Protein AF-J7TJF3-F1 (afdb_monomer)

Foldseek 3Di:
DPPPPPAAEWEWEAELVLFIATNNRTDHLVCLLVVLLVCCVVHVSYAYEYEYEPNRDVVSVVSNVVSCVSSPRPHYHYDYPPDDD

pLDDT: mean 73.81, std 11.54, range [31.97, 84.75]

Solvent-accessible surface area (backbone atoms only — not comparable to full-atom values): 4892 Å² total; per-residue (Å²): 131,87,78,76,85,62,70,52,70,42,46,34,38,33,36,60,88,63,48,29,24,50,74,82,43,81,43,59,64,82,54,44,29,58,52,51,29,55,48,38,72,76,39,76,68,45,34,38,35,39,31,40,41,87,65,29,48,65,68,49,56,51,53,50,51,50,30,41,52,75,40,62,62,86,44,77,45,79,52,52,85,81,70,84,128

Radius of gyration: 13.05 Å; Cα contacts (8 Å, |Δi|>4): 135; chains: 1; bounding box: 40×28×27 Å

Secondary structure (DSSP, 8-state):
--------EEEEEE-TTS-EEETTEEE-HHHHHHHHHHHHHH-TTPEEEEEE-TT--HHHHHHHHHHHHHTT-S-EEEEETT---

Structure (mmCIF, N/CA/C/O backbone):
data_AF-J7TJF3-F1
#
_entry.id   AF-J7TJF3-F1
#
loop_
_atom_site.group_PDB
_atom_site.id
_atom_site.type_symbol
_atom_site.label_atom_id
_atom_site.label_alt_id
_atom_site.label_comp_id
_atom_site.label_asym_id
_atom_site.label_entity_id
_atom_site.label_seq_id
_atom_site.pdbx_PDB_ins_code
_atom_site.Cartn_x
_atom_site.Cartn_y
_atom_site.Cartn_z
_atom_site.occupancy
_atom_site.B_iso_or_equiv
_atom_site.auth_seq_id
_atom_site.auth_comp_id
_atom_site.auth_asym_id
_atom_site.auth_atom_id
_atom_site.pdbx_PDB_model_num
ATOM 1 N N . ALA A 1 1 ? 31.861 -18.164 -8.986 1.00 46.16 1 ALA A N 1
ATOM 2 C CA . ALA A 1 1 ? 31.057 -17.606 -7.886 1.00 46.16 1 ALA A CA 1
ATOM 3 C C . ALA A 1 1 ? 29.643 -18.133 -8.064 1.00 46.16 1 ALA A C 1
ATOM 5 O O . ALA A 1 1 ? 29.075 -17.923 -9.125 1.00 46.16 1 ALA A O 1
ATOM 6 N N . GLN A 1 2 ? 29.149 -18.931 -7.119 1.00 43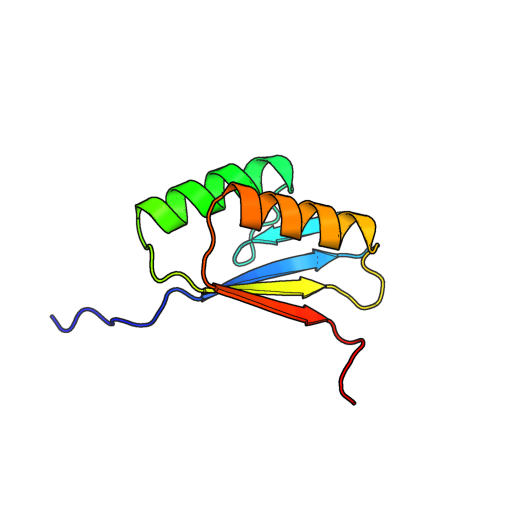.31 2 GLN A N 1
ATOM 7 C CA . GLN A 1 2 ? 27.770 -19.420 -7.134 1.00 43.31 2 GLN A CA 1
ATOM 8 C C . GLN A 1 2 ? 26.917 -18.211 -6.759 1.00 43.31 2 GLN A C 1
ATOM 10 O O . GLN A 1 2 ? 26.950 -17.797 -5.608 1.00 43.31 2 GLN A O 1
ATOM 15 N N . GLN A 1 3 ? 26.303 -17.549 -7.739 1.00 45.12 3 GLN A N 1
ATOM 16 C CA . GLN A 1 3 ? 25.348 -16.491 -7.437 1.00 45.12 3 GLN A CA 1
ATOM 17 C C . GLN A 1 3 ? 24.153 -17.192 -6.804 1.00 45.12 3 GLN A C 1
ATOM 19 O O . GLN A 1 3 ? 23.457 -17.949 -7.476 1.00 45.12 3 GLN A O 1
ATOM 24 N N . ASP A 1 4 ? 24.020 -17.036 -5.488 1.00 48.25 4 ASP A N 1
ATOM 25 C CA . ASP A 1 4 ? 22.872 -17.446 -4.696 1.00 48.25 4 ASP A CA 1
ATOM 26 C C . ASP A 1 4 ? 21.590 -16.968 -5.394 1.00 48.25 4 ASP A C 1
ATOM 28 O O . ASP A 1 4 ? 21.147 -15.842 -5.198 1.00 48.25 4 ASP A O 1
ATOM 32 N N . THR A 1 5 ? 20.969 -17.825 -6.208 1.00 53.94 5 THR A N 1
ATOM 33 C CA . THR A 1 5 ? 19.597 -17.645 -6.700 1.00 53.94 5 THR A CA 1
ATOM 34 C C . THR A 1 5 ? 18.638 -17.921 -5.544 1.00 53.94 5 THR A C 1
ATOM 36 O O . THR A 1 5 ? 17.840 -18.858 -5.567 1.00 53.94 5 THR A O 1
ATOM 39 N N . ARG A 1 6 ? 18.779 -17.166 -4.453 1.00 58.75 6 ARG A N 1
ATOM 40 C CA . ARG A 1 6 ? 17.746 -17.112 -3.428 1.00 58.75 6 ARG A CA 1
ATOM 41 C C . ARG A 1 6 ? 16.717 -16.125 -3.959 1.00 58.75 6 ARG A C 1
ATOM 43 O O . ARG A 1 6 ? 17.109 -14.997 -4.240 1.00 58.75 6 ARG A O 1
ATOM 50 N N . PRO A 1 7 ? 15.449 -16.524 -4.135 1.00 60.56 7 PRO A N 1
ATOM 51 C CA . PRO A 1 7 ? 14.420 -15.572 -4.522 1.00 60.56 7 PRO A CA 1
ATOM 52 C C . PRO A 1 7 ? 14.468 -14.394 -3.547 1.00 60.56 7 PRO A C 1
ATOM 54 O O . PRO A 1 7 ? 14.511 -14.610 -2.331 1.00 60.56 7 PRO A O 1
ATOM 57 N N . HIS A 1 8 ? 14.517 -13.166 -4.066 1.00 72.38 8 HIS A N 1
ATOM 58 C CA . HIS A 1 8 ? 14.409 -11.986 -3.222 1.00 72.38 8 HIS A CA 1
ATOM 59 C C . HIS A 1 8 ? 13.003 -11.976 -2.625 1.00 72.38 8 HIS A C 1
ATOM 61 O O . HIS A 1 8 ? 12.001 -11.860 -3.328 1.00 72.38 8 HIS A O 1
ATOM 67 N N . ILE A 1 9 ? 12.923 -12.201 -1.315 1.00 77.25 9 ILE A N 1
ATOM 68 C CA . ILE A 1 9 ? 11.662 -12.172 -0.581 1.00 77.25 9 ILE A CA 1
ATOM 69 C C . ILE A 1 9 ? 11.579 -10.810 0.081 1.00 77.25 9 ILE A C 1
ATOM 71 O O . ILE A 1 9 ? 12.315 -10.536 1.026 1.00 77.25 9 ILE A O 1
ATOM 75 N N . VAL A 1 10 ? 1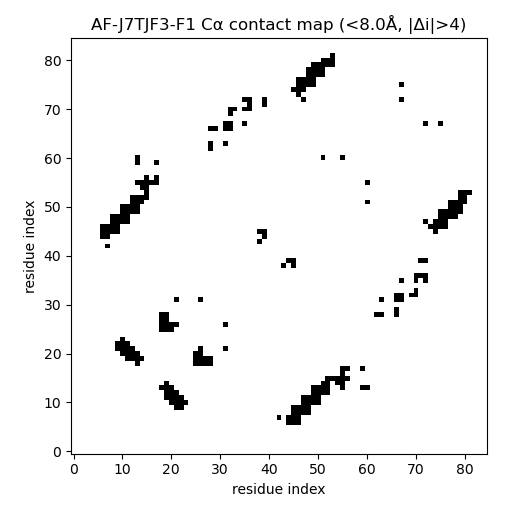0.656 -9.985 -0.393 1.00 81.44 10 VAL A N 1
ATOM 76 C CA . VAL A 1 10 ? 10.397 -8.670 0.183 1.00 81.44 10 VAL A CA 1
ATOM 77 C C . VAL A 1 10 ? 9.200 -8.779 1.110 1.00 81.44 10 VAL A C 1
ATOM 79 O O . VAL A 1 10 ? 8.084 -9.077 0.679 1.00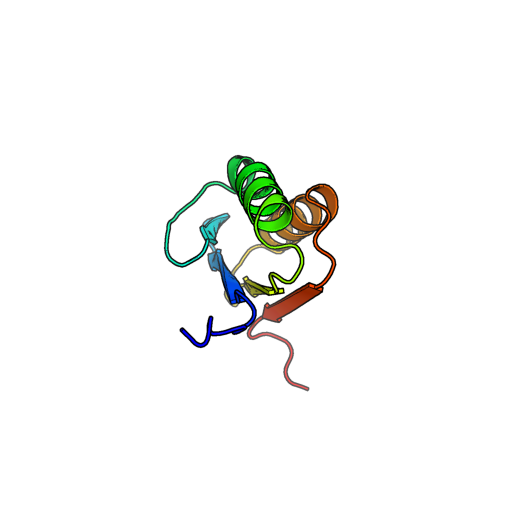 81.44 10 VAL A O 1
ATOM 82 N N . SER A 1 11 ? 9.413 -8.529 2.400 1.00 81.50 11 SER A N 1
ATOM 83 C CA . SER A 1 11 ? 8.313 -8.426 3.357 1.00 81.50 11 SER A CA 1
ATOM 84 C C . SER A 1 11 ? 7.789 -6.996 3.419 1.00 81.50 11 SER A C 1
ATOM 86 O O . SER A 1 11 ? 8.555 -6.072 3.694 1.00 81.50 11 SER A O 1
ATOM 88 N N . ILE A 1 12 ? 6.485 -6.836 3.220 1.00 83.38 12 ILE A N 1
ATOM 89 C CA . ILE A 1 12 ? 5.765 -5.571 3.323 1.00 83.38 12 ILE A CA 1
ATOM 90 C C . ILE A 1 12 ? 4.884 -5.640 4.562 1.00 83.38 12 ILE A C 1
ATOM 92 O O . ILE A 1 12 ? 3.931 -6.407 4.578 1.00 83.38 12 ILE A O 1
ATOM 96 N N . THR A 1 13 ? 5.182 -4.876 5.606 1.00 84.75 13 THR A N 1
ATOM 97 C CA . THR A 1 13 ? 4.362 -4.860 6.827 1.00 84.75 13 THR A CA 1
ATOM 98 C C . THR A 1 13 ? 3.454 -3.642 6.833 1.00 84.75 13 THR A C 1
ATOM 100 O O . THR A 1 13 ? 3.920 -2.540 6.589 1.00 84.75 13 THR A O 1
ATOM 103 N N . VAL A 1 14 ? 2.172 -3.821 7.121 1.00 83.94 14 VAL A N 1
ATOM 104 C CA . VAL A 1 14 ? 1.185 -2.745 7.234 1.00 83.94 14 VAL A CA 1
ATOM 105 C C . VAL A 1 14 ? 0.790 -2.617 8.698 1.00 83.94 14 VAL A C 1
ATOM 107 O O . VAL A 1 14 ? 0.306 -3.584 9.293 1.00 83.94 14 VAL A O 1
ATOM 110 N N . THR A 1 15 ? 1.018 -1.443 9.280 1.00 81.38 15 THR A N 1
ATOM 111 C CA . THR A 1 15 ? 0.682 -1.156 10.681 1.00 81.38 15 THR A CA 1
ATOM 112 C C . THR 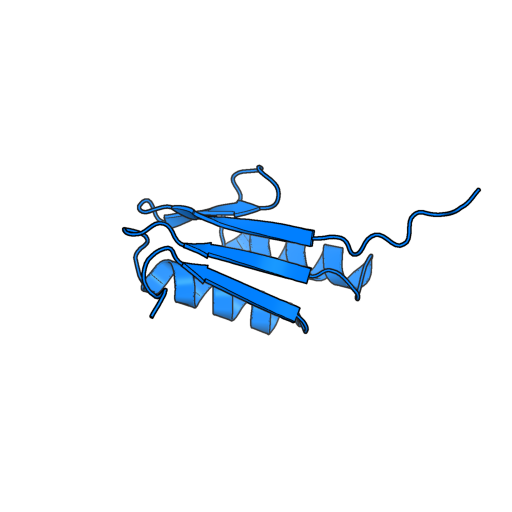A 1 15 ? -0.741 -0.611 10.823 1.00 81.38 15 THR A C 1
ATOM 114 O O . THR A 1 15 ? -1.357 -0.174 9.851 1.00 81.38 15 THR A O 1
ATOM 117 N N . GLU A 1 16 ? -1.258 -0.596 12.057 1.00 78.44 16 GLU A N 1
ATOM 118 C CA . GLU A 1 16 ? -2.552 0.025 12.399 1.00 78.44 1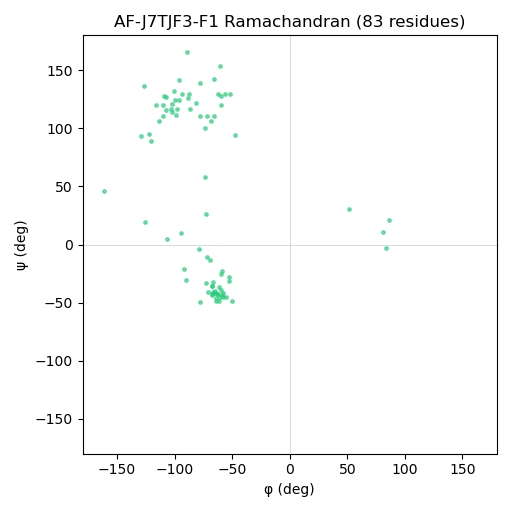6 GLU A CA 1
ATOM 119 C C . GLU A 1 16 ? -2.611 1.530 12.096 1.00 78.44 16 GLU A C 1
ATOM 121 O O . GLU A 1 16 ? -3.671 2.061 11.791 1.00 78.44 16 GLU A O 1
ATOM 126 N N . ASP A 1 17 ? -1.458 2.199 12.084 1.00 75.31 17 ASP A N 1
ATOM 127 C CA . ASP A 1 17 ? -1.322 3.627 11.768 1.00 75.31 17 ASP A CA 1
ATOM 128 C C . ASP A 1 17 ? -1.375 3.905 10.250 1.00 75.31 17 ASP A C 1
ATOM 130 O O . ASP A 1 17 ? -1.320 5.051 9.809 1.00 75.31 17 ASP A O 1
ATOM 134 N N . GLY A 1 18 ? -1.446 2.849 9.430 1.00 73.31 18 GLY A N 1
ATOM 135 C CA . GLY A 1 18 ? -1.401 2.949 7.974 1.00 73.31 18 GLY A CA 1
ATOM 136 C C . GLY A 1 18 ? -0.005 3.088 7.389 1.00 73.31 18 GLY A C 1
ATOM 137 O O . GLY A 1 18 ? 0.148 3.372 6.199 1.00 73.31 18 GLY A O 1
ATOM 138 N N . LYS A 1 19 ? 1.022 2.884 8.215 1.00 80.44 19 LYS A N 1
ATOM 139 C CA . LYS A 1 19 ? 2.411 2.891 7.769 1.00 80.44 19 LYS A CA 1
ATOM 140 C C . LYS A 1 19 ? 2.726 1.572 7.092 1.00 80.44 19 LYS A C 1
ATOM 142 O O . LYS A 1 19 ? 2.335 0.504 7.570 1.00 80.44 19 LYS A O 1
ATOM 147 N N . VAL A 1 20 ? 3.459 1.661 5.993 1.00 81.81 20 VAL A N 1
ATOM 148 C CA . VAL A 1 20 ? 3.927 0.500 5.252 1.00 81.81 20 VAL A CA 1
ATOM 149 C C . VAL A 1 20 ? 5.432 0.393 5.449 1.00 81.81 20 VAL A C 1
ATOM 151 O O . VAL A 1 20 ? 6.163 1.360 5.285 1.00 81.81 20 VAL A O 1
ATOM 154 N N . LEU A 1 21 ? 5.899 -0.777 5.862 1.00 82.38 21 LEU A N 1
ATOM 155 C CA . LEU A 1 21 ? 7.315 -1.074 6.004 1.00 82.38 21 LEU A CA 1
ATOM 156 C C . LEU A 1 21 ? 7.723 -2.010 4.880 1.00 82.38 21 LEU A C 1
ATOM 158 O O . LEU A 1 21 ? 7.251 -3.145 4.837 1.00 82.38 21 LEU A O 1
ATOM 162 N N . PHE A 1 22 ? 8.598 -1.553 4.000 1.00 82.94 22 PHE A N 1
ATOM 163 C CA . PHE A 1 22 ? 9.153 -2.312 2.891 1.00 82.94 22 PHE A CA 1
ATOM 164 C C . PHE A 1 22 ? 10.573 -2.749 3.251 1.00 82.94 22 PHE A C 1
ATOM 166 O O . PHE A 1 22 ? 11.426 -1.906 3.481 1.00 82.94 22 PHE A O 1
ATOM 173 N N . ASP A 1 23 ? 10.829 -4.055 3.356 1.00 77.25 23 ASP A N 1
ATOM 174 C CA . ASP A 1 23 ? 12.163 -4.593 3.699 1.00 77.25 23 ASP A CA 1
ATOM 175 C C . ASP A 1 23 ? 12.801 -3.979 4.969 1.00 77.25 23 ASP A C 1
ATOM 177 O O . ASP A 1 23 ? 14.015 -3.941 5.118 1.00 77.25 23 ASP A O 1
ATOM 181 N N . ARG A 1 24 ? 11.962 -3.567 5.936 1.00 69.06 24 ARG A N 1
ATOM 182 C CA . ARG A 1 24 ? 12.311 -2.866 7.198 1.00 69.06 24 ARG A CA 1
ATOM 183 C C . ARG A 1 24 ? 12.490 -1.349 7.102 1.00 69.06 24 ARG A C 1
ATOM 185 O O . ARG A 1 24 ? 12.632 -0.730 8.156 1.00 69.06 24 ARG A O 1
ATOM 192 N N . ASP A 1 25 ? 12.397 -0.757 5.922 1.00 77.00 25 ASP A N 1
ATOM 193 C CA . ASP A 1 25 ? 12.304 0.692 5.756 1.00 77.00 25 ASP A CA 1
ATOM 194 C C . ASP A 1 25 ? 10.837 1.139 5.819 1.00 77.00 25 ASP A C 1
ATOM 196 O O . ASP A 1 25 ? 9.968 0.565 5.163 1.00 77.00 25 ASP A O 1
ATOM 200 N N . GLU A 1 26 ? 10.536 2.143 6.647 1.00 74.38 26 GLU A N 1
ATOM 201 C CA . GLU A 1 26 ? 9.219 2.794 6.645 1.00 74.38 26 GLU A CA 1
ATOM 202 C C . GLU A 1 26 ? 9.090 3.639 5.376 1.00 74.38 26 GLU A C 1
ATOM 204 O O . GLU A 1 26 ? 9.738 4.675 5.254 1.00 74.38 26 GLU A O 1
ATOM 209 N N . GLU A 1 27 ? 8.228 3.210 4.457 1.00 71.50 27 GLU A N 1
ATOM 210 C CA . GLU A 1 27 ? 7.991 3.875 3.178 1.00 71.50 27 GLU A CA 1
ATOM 211 C C . GLU A 1 27 ? 6.487 4.146 3.013 1.00 71.50 27 GLU A C 1
ATOM 213 O O . GLU A 1 27 ? 5.645 3.282 3.280 1.00 71.50 27 GLU A O 1
ATOM 218 N N . PRO A 1 28 ? 6.087 5.334 2.541 1.00 72.69 28 PRO A N 1
ATOM 219 C CA . PRO A 1 28 ? 4.688 5.596 2.252 1.00 72.69 28 PRO A CA 1
ATOM 220 C C . PRO A 1 28 ? 4.197 4.715 1.095 1.00 72.69 28 PRO A C 1
ATOM 222 O O . PRO A 1 28 ? 4.877 4.537 0.082 1.00 72.69 28 PRO A O 1
ATOM 225 N N . THR A 1 29 ? 2.949 4.245 1.178 1.00 69.88 29 THR A N 1
ATOM 226 C CA . THR A 1 29 ? 2.315 3.387 0.156 1.00 69.88 29 THR A CA 1
ATOM 227 C C . THR A 1 29 ? 2.386 3.966 -1.261 1.00 69.88 29 THR A C 1
ATOM 229 O O . THR A 1 29 ? 2.414 3.228 -2.239 1.00 69.88 29 THR A O 1
ATOM 232 N N . ARG A 1 30 ? 2.446 5.296 -1.384 1.00 71.94 30 ARG A N 1
ATOM 233 C CA . ARG A 1 30 ? 2.559 6.000 -2.667 1.00 71.94 30 ARG A CA 1
ATOM 234 C C . ARG A 1 30 ? 3.895 5.755 -3.378 1.00 71.94 30 ARG A C 1
ATOM 236 O O . ARG A 1 30 ? 3.929 5.755 -4.604 1.00 71.94 30 ARG A O 1
ATOM 243 N N . GLU A 1 31 ? 4.978 5.570 -2.627 1.00 78.62 31 GLU A N 1
ATOM 244 C CA . GLU A 1 31 ? 6.313 5.282 -3.172 1.00 78.62 31 GLU A CA 1
ATOM 245 C C . GLU A 1 31 ? 6.571 3.777 -3.288 1.00 78.62 31 GLU A C 1
ATOM 247 O O . GLU A 1 31 ? 7.354 3.349 -4.138 1.00 78.62 31 GLU A O 1
ATOM 252 N N . LEU A 1 32 ? 5.820 2.970 -2.529 1.00 78.81 32 LEU A N 1
ATOM 253 C CA . LEU A 1 32 ? 5.832 1.511 -2.599 1.00 78.81 32 LEU A CA 1
ATOM 254 C C . LEU A 1 32 ? 5.672 0.999 -4.037 1.00 78.81 32 LEU A C 1
ATOM 256 O O . LEU A 1 32 ? 6.470 0.178 -4.474 1.00 78.81 32 LEU A O 1
ATOM 260 N N . THR A 1 33 ? 4.696 1.502 -4.803 1.00 79.62 33 THR A N 1
ATOM 261 C CA . THR A 1 33 ? 4.460 1.072 -6.196 1.00 79.62 33 THR A CA 1
ATOM 262 C C . THR A 1 33 ? 5.690 1.285 -7.075 1.00 79.62 33 THR A C 1
ATOM 264 O O . THR A 1 33 ? 6.071 0.400 -7.838 1.00 79.62 33 THR A O 1
ATOM 267 N N . ALA A 1 34 ? 6.335 2.451 -6.959 1.00 83.50 34 ALA A N 1
ATOM 268 C CA . ALA A 1 34 ? 7.527 2.774 -7.735 1.00 83.50 34 ALA A CA 1
ATOM 269 C C . ALA A 1 34 ? 8.708 1.885 -7.326 1.00 83.50 34 ALA A C 1
ATOM 271 O O . ALA A 1 34 ? 9.401 1.353 -8.190 1.00 83.50 34 ALA A O 1
ATOM 272 N N . ARG A 1 35 ? 8.894 1.663 -6.019 1.00 81.75 35 ARG A N 1
ATOM 273 C CA . ARG A 1 35 ? 9.926 0.767 -5.477 1.00 81.75 35 ARG A CA 1
ATOM 274 C C . ARG A 1 35 ? 9.744 -0.675 -5.922 1.00 81.75 35 ARG A C 1
ATOM 276 O O . ARG A 1 35 ? 10.693 -1.275 -6.415 1.00 81.75 35 ARG A O 1
ATOM 283 N N . VAL A 1 36 ? 8.532 -1.206 -5.791 1.00 81.00 36 VAL A N 1
ATOM 284 C CA . VAL A 1 36 ? 8.169 -2.562 -6.222 1.00 81.00 36 VAL A CA 1
ATOM 285 C C . VAL A 1 36 ? 8.422 -2.722 -7.715 1.00 81.00 36 VAL A C 1
ATOM 287 O O . VAL A 1 36 ? 8.988 -3.729 -8.123 1.00 81.00 36 VAL A O 1
ATOM 290 N N . LYS A 1 37 ? 8.042 -1.732 -8.528 1.00 82.81 37 LYS A N 1
ATOM 291 C CA . LYS A 1 37 ? 8.255 -1.773 -9.974 1.00 82.81 37 LYS A CA 1
ATOM 292 C C . LYS A 1 37 ? 9.742 -1.790 -10.325 1.00 82.81 37 LYS A C 1
ATOM 294 O O . LYS A 1 37 ? 10.161 -2.688 -11.041 1.00 82.81 37 LYS A O 1
ATOM 299 N N . THR A 1 38 ? 10.542 -0.895 -9.744 1.00 83.94 38 THR A N 1
ATOM 300 C CA . THR A 1 38 ? 12.004 -0.900 -9.919 1.00 83.94 38 THR A CA 1
ATOM 301 C C . THR A 1 38 ? 12.618 -2.231 -9.479 1.00 83.94 38 THR A C 1
ATOM 303 O O . THR A 1 38 ? 13.469 -2.771 -10.177 1.00 83.94 38 THR A O 1
ATOM 306 N N . GLN A 1 39 ? 12.160 -2.794 -8.355 1.00 80.06 39 GLN A N 1
ATOM 307 C CA . GLN A 1 39 ? 12.635 -4.087 -7.858 1.00 80.06 39 GLN A CA 1
ATOM 308 C C . GLN A 1 39 ? 12.228 -5.247 -8.771 1.00 80.06 39 GLN A C 1
ATOM 310 O O . GLN A 1 39 ? 12.997 -6.182 -8.919 1.00 80.06 39 GLN A O 1
ATOM 315 N N . LEU A 1 40 ? 11.043 -5.203 -9.382 1.00 80.00 40 LEU A N 1
ATOM 316 C CA . LEU A 1 40 ? 10.593 -6.195 -10.363 1.00 80.00 40 LEU A CA 1
ATOM 317 C C . LEU A 1 40 ? 11.315 -6.070 -11.708 1.00 80.00 40 LEU A C 1
ATOM 319 O O . LEU A 1 40 ? 11.483 -7.072 -12.398 1.00 80.00 40 LEU A O 1
ATOM 323 N N . GLU A 1 41 ? 11.685 -4.850 -12.102 1.00 82.69 41 GLU A N 1
ATOM 324 C CA . GLU A 1 41 ? 12.490 -4.592 -13.299 1.00 82.69 41 GLU A CA 1
ATOM 325 C C . GLU A 1 41 ? 13.920 -5.125 -13.132 1.00 82.69 41 GLU A C 1
ATOM 327 O O . GLU A 1 41 ? 14.485 -5.634 -14.099 1.00 82.69 41 GLU A O 1
ATOM 332 N N . ASP A 1 42 ? 14.471 -5.048 -11.918 1.00 82.94 42 ASP A N 1
ATOM 333 C CA . ASP A 1 42 ? 15.774 -5.624 -11.560 1.00 82.94 42 ASP A CA 1
ATOM 334 C C . ASP A 1 42 ? 15.689 -7.150 -11.333 1.00 82.94 42 ASP A C 1
ATOM 336 O O . ASP A 1 42 ? 16.427 -7.921 -11.946 1.00 82.94 42 ASP A O 1
ATOM 340 N N . ASP A 1 43 ? 14.719 -7.595 -10.528 1.00 79.00 43 ASP A N 1
ATOM 341 C CA . ASP A 1 43 ? 14.465 -8.985 -10.135 1.00 79.00 43 ASP A CA 1
ATOM 342 C C . ASP A 1 43 ? 12.984 -9.379 -10.353 1.00 79.00 43 ASP A C 1
ATOM 344 O O . ASP A 1 43 ? 12.137 -9.245 -9.454 1.00 79.00 43 ASP A O 1
ATOM 348 N N . PRO A 1 44 ? 12.636 -9.962 -11.515 1.00 75.81 44 PRO A N 1
ATOM 349 C CA . PRO A 1 44 ? 11.260 -10.363 -11.826 1.00 75.81 44 PRO A CA 1
ATOM 350 C C . PRO A 1 44 ? 10.771 -11.593 -11.037 1.00 75.81 44 PRO A C 1
ATOM 352 O O . PRO A 1 44 ? 9.575 -11.914 -11.077 1.00 75.81 44 PRO A O 1
ATOM 355 N N . ASP A 1 45 ? 11.672 -12.292 -10.343 1.00 77.31 45 ASP A N 1
ATOM 356 C CA . ASP A 1 45 ? 11.396 -13.442 -9.467 1.00 77.31 45 ASP A CA 1
ATOM 357 C C . ASP A 1 45 ? 11.216 -13.041 -7.989 1.00 77.31 45 ASP A C 1
ATOM 359 O O . ASP A 1 45 ? 11.122 -13.901 -7.108 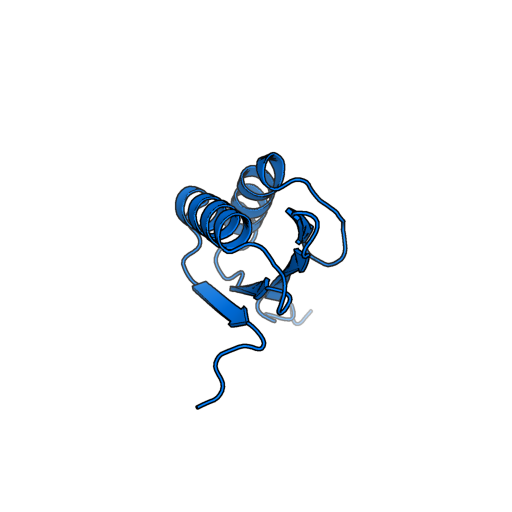1.00 77.31 45 ASP A O 1
ATOM 363 N N . THR A 1 46 ? 11.132 -11.736 -7.705 1.00 80.31 46 THR A N 1
ATOM 364 C CA . THR A 1 46 ? 10.869 -11.223 -6.357 1.00 80.31 46 THR A CA 1
ATOM 365 C C . THR A 1 46 ? 9.498 -11.681 -5.853 1.00 80.31 46 THR A C 1
ATOM 367 O O . THR A 1 46 ? 8.470 -11.510 -6.517 1.00 80.31 46 THR A O 1
ATOM 370 N N . VAL A 1 47 ? 9.473 -12.238 -4.643 1.00 81.56 47 VAL A N 1
ATOM 371 C CA . VAL A 1 47 ? 8.248 -12.656 -3.955 1.00 81.56 47 VAL A CA 1
ATOM 372 C C . VAL A 1 47 ? 7.896 -11.615 -2.905 1.00 81.56 47 VAL A C 1
ATOM 374 O O . VAL A 1 47 ? 8.663 -11.382 -1.971 1.00 81.56 47 VAL A O 1
ATOM 377 N N . PHE A 1 48 ? 6.709 -11.025 -3.021 1.00 83.38 48 PHE A N 1
ATOM 378 C CA . PHE A 1 48 ? 6.232 -10.027 -2.070 1.00 83.38 48 PHE A CA 1
ATOM 379 C C . PHE A 1 48 ? 5.340 -10.685 -1.020 1.00 83.38 48 PHE A C 1
ATOM 381 O O . PHE A 1 48 ? 4.352 -11.347 -1.343 1.00 83.38 48 PHE A O 1
ATOM 388 N N . VAL A 1 49 ? 5.683 -10.505 0.253 1.00 84.31 49 VAL A N 1
ATOM 389 C CA . VAL A 1 49 ? 4.924 -11.034 1.389 1.00 84.31 49 VAL A CA 1
ATOM 390 C C . VAL A 1 49 ? 4.331 -9.873 2.170 1.00 84.31 49 VAL A C 1
ATOM 392 O O . VAL A 1 49 ? 5.044 -9.187 2.896 1.00 84.31 49 VAL A O 1
ATOM 395 N N . VAL A 1 50 ? 3.025 -9.662 2.048 1.00 82.50 50 VAL A N 1
ATOM 396 C CA . VAL A 1 50 ? 2.301 -8.611 2.767 1.00 82.50 50 VAL A CA 1
ATOM 397 C C . VAL A 1 50 ? 1.866 -9.131 4.131 1.00 82.50 50 VAL A C 1
ATOM 399 O O . VAL A 1 50 ? 1.052 -10.047 4.215 1.00 82.50 50 VAL A O 1
ATOM 402 N N . ARG A 1 51 ? 2.379 -8.539 5.206 1.00 82.81 51 ARG A N 1
ATOM 403 C CA . ARG A 1 51 ? 1.941 -8.761 6.582 1.00 82.81 51 ARG A CA 1
ATOM 404 C C . ARG A 1 51 ? 1.066 -7.616 7.052 1.00 82.81 51 ARG A C 1
ATOM 406 O O . ARG A 1 51 ? 1.547 -6.504 7.200 1.00 82.81 51 ARG A O 1
ATOM 413 N N . GLY A 1 52 ? -0.204 -7.892 7.308 1.00 79.88 52 GLY A N 1
ATOM 414 C CA . GLY A 1 52 ? -1.082 -6.941 7.988 1.00 79.88 52 GLY A CA 1
ATOM 415 C C . GLY A 1 52 ? -1.086 -7.209 9.486 1.00 79.88 52 GLY A C 1
ATOM 416 O O . GLY A 1 52 ? -1.299 -8.357 9.891 1.00 79.88 52 GLY A O 1
ATOM 417 N N . ASP A 1 53 ? -0.873 -6.170 10.293 1.00 75.94 53 ASP A N 1
ATOM 418 C CA . ASP A 1 53 ? -1.132 -6.239 11.731 1.00 75.94 53 ASP A CA 1
ATOM 419 C C . ASP A 1 53 ? -2.622 -6.542 12.001 1.00 75.94 53 ASP A C 1
ATOM 421 O O . ASP A 1 53 ? -3.490 -6.211 11.191 1.00 75.94 53 ASP A O 1
ATOM 425 N N . ARG A 1 54 ? -2.951 -7.162 13.142 1.00 65.50 54 ARG A N 1
ATOM 426 C CA . ARG A 1 54 ? -4.338 -7.526 13.505 1.00 65.50 54 ARG A CA 1
ATOM 427 C C . ARG A 1 54 ? -5.275 -6.312 13.572 1.00 65.50 54 ARG A C 1
ATOM 429 O O . ARG A 1 54 ? -6.488 -6.478 13.454 1.00 65.50 54 ARG A O 1
ATOM 436 N N . LYS A 1 55 ? -4.728 -5.113 13.766 1.00 65.69 55 LYS A N 1
ATOM 437 C CA . LYS A 1 55 ? -5.472 -3.849 13.755 1.00 65.69 55 LYS A CA 1
ATOM 438 C C . LYS A 1 55 ? -5.239 -3.004 12.500 1.00 65.69 55 LYS A C 1
ATOM 440 O O . LYS A 1 55 ? -5.720 -1.878 12.446 1.00 65.69 55 LYS A O 1
ATOM 445 N N . ALA A 1 56 ? -4.490 -3.502 11.517 1.00 68.19 56 ALA A N 1
ATOM 446 C CA . ALA A 1 56 ? -4.309 -2.792 10.260 1.00 68.19 56 ALA A CA 1
ATOM 447 C C . ALA A 1 56 ? -5.672 -2.584 9.595 1.00 68.19 56 ALA A C 1
ATOM 449 O O . ALA A 1 56 ? -6.389 -3.544 9.298 1.00 68.19 56 ALA A O 1
ATOM 450 N N . ASP A 1 57 ? -6.028 -1.321 9.373 1.00 73.94 57 ASP A N 1
ATOM 451 C CA . ASP A 1 57 ? -7.264 -0.961 8.696 1.00 73.94 57 ASP A CA 1
ATOM 452 C C . ASP A 1 57 ? -7.298 -1.633 7.316 1.00 73.94 57 ASP A C 1
ATOM 454 O O . ASP A 1 57 ? -6.346 -1.543 6.531 1.00 73.94 57 ASP A O 1
ATOM 458 N N . TYR A 1 58 ? -8.406 -2.313 7.003 1.00 71.81 58 TYR A N 1
ATOM 45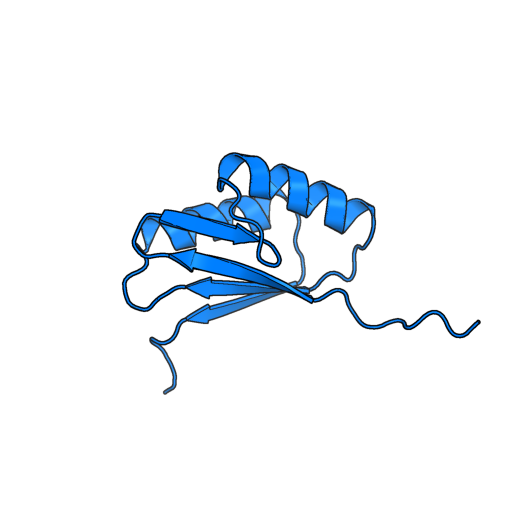9 C CA . TYR A 1 58 ? -8.577 -3.044 5.739 1.00 71.81 58 TYR A CA 1
ATOM 460 C C . TYR A 1 58 ? -8.295 -2.148 4.524 1.00 71.81 58 TYR A C 1
ATOM 462 O O . TYR A 1 58 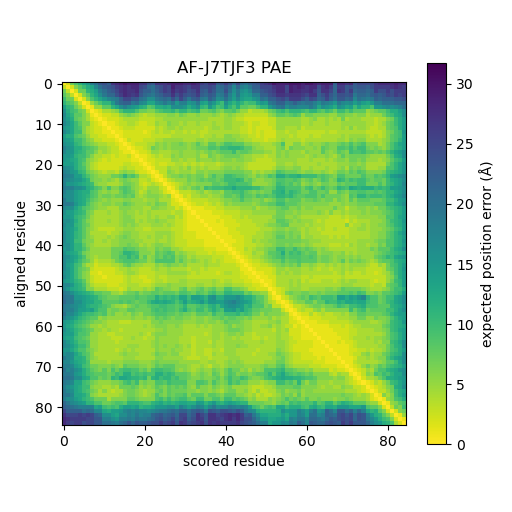? -7.765 -2.595 3.509 1.00 71.81 58 TYR A O 1
ATOM 470 N N . GLN A 1 59 ? -8.581 -0.854 4.663 1.00 74.81 59 GLN A N 1
ATOM 471 C CA . GLN A 1 59 ? -8.318 0.164 3.657 1.00 74.81 59 GLN A CA 1
ATOM 472 C C . GLN A 1 59 ? -6.827 0.277 3.293 1.00 74.81 59 GLN A C 1
ATOM 474 O O . GLN A 1 59 ? -6.497 0.415 2.114 1.00 74.81 59 GLN A O 1
ATOM 479 N N . PHE A 1 60 ? -5.914 0.158 4.262 1.00 77.81 60 PHE A N 1
ATOM 480 C CA . PHE A 1 60 ? -4.474 0.163 3.991 1.00 77.81 60 PHE A CA 1
ATOM 481 C C . PHE A 1 60 ? -4.030 -1.114 3.286 1.00 77.81 60 PHE A C 1
ATOM 483 O O . PHE A 1 60 ? -3.271 -1.043 2.321 1.00 77.81 60 PHE A O 1
ATOM 490 N N . VAL A 1 61 ? -4.559 -2.269 3.699 1.00 76.12 61 VAL A N 1
ATOM 491 C CA . VAL A 1 61 ? -4.278 -3.557 3.043 1.00 76.12 61 VAL A CA 1
ATOM 492 C C . VAL A 1 61 ? -4.722 -3.527 1.580 1.00 76.12 61 VAL A C 1
ATOM 494 O O . VAL A 1 61 ? -3.956 -3.924 0.705 1.00 76.12 61 VAL A O 1
ATOM 497 N N . VAL A 1 62 ? -5.919 -3.003 1.298 1.00 79.31 62 VAL A N 1
ATOM 498 C CA . VAL A 1 62 ? -6.424 -2.834 -0.074 1.00 79.31 62 VAL A CA 1
ATOM 499 C C . VAL A 1 62 ? -5.546 -1.871 -0.873 1.00 79.31 62 VAL A C 1
ATOM 501 O 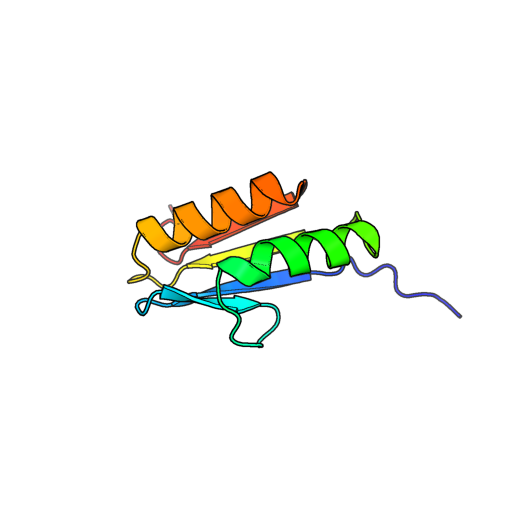O . VAL A 1 62 ? -5.214 -2.178 -2.012 1.00 79.31 62 VAL A O 1
ATOM 504 N N . THR A 1 63 ? -5.118 -0.753 -0.280 1.00 80.81 63 THR A N 1
ATOM 505 C CA . THR A 1 63 ? -4.249 0.228 -0.959 1.00 80.81 63 THR A CA 1
ATOM 506 C C . THR A 1 63 ? -2.896 -0.387 -1.334 1.00 80.81 63 THR A C 1
ATOM 508 O O . THR A 1 63 ? -2.412 -0.196 -2.446 1.00 80.81 63 THR A O 1
ATOM 511 N N . VAL A 1 64 ? -2.296 -1.168 -0.431 1.00 79.50 64 VAL A N 1
ATOM 512 C CA . VAL A 1 64 ? -1.041 -1.894 -0.691 1.00 79.50 64 VAL A CA 1
ATOM 513 C C . VAL A 1 64 ? -1.240 -2.976 -1.749 1.00 79.50 64 VAL A C 1
ATOM 515 O O . VAL A 1 64 ? -0.392 -3.152 -2.619 1.00 79.50 64 VAL A O 1
ATOM 518 N N . PHE A 1 65 ? -2.360 -3.695 -1.704 1.00 79.56 65 PHE A N 1
ATOM 519 C CA . PHE A 1 65 ? -2.666 -4.725 -2.691 1.00 79.56 65 PHE A CA 1
ATOM 520 C C . PHE A 1 65 ? -2.859 -4.138 -4.095 1.00 79.56 65 PHE A C 1
ATOM 522 O O . PHE A 1 65 ? -2.354 -4.699 -5.067 1.00 79.56 65 PHE A O 1
ATOM 529 N N . ASP A 1 66 ? -3.543 -2.997 -4.200 1.00 83.50 66 ASP A N 1
ATOM 530 C CA . ASP A 1 66 ? -3.725 -2.276 -5.460 1.00 83.50 66 ASP A CA 1
ATOM 531 C C . ASP A 1 66 ? -2.381 -1.780 -6.010 1.00 83.50 66 ASP A C 1
ATOM 533 O O . ASP A 1 66 ? -2.040 -2.086 -7.150 1.00 83.50 66 ASP A O 1
ATOM 537 N N . ALA A 1 67 ? -1.546 -1.174 -5.158 1.00 81.88 67 ALA A N 1
ATOM 538 C CA . ALA A 1 67 ? -0.181 -0.766 -5.493 1.00 81.88 67 ALA A CA 1
ATOM 539 C C . ALA A 1 67 ? 0.681 -1.928 -6.022 1.00 81.88 67 ALA A C 1
ATOM 541 O O . ALA A 1 67 ? 1.368 -1.798 -7.036 1.00 81.88 67 ALA A O 1
ATOM 542 N N . LEU A 1 68 ? 0.631 -3.092 -5.367 1.00 81.00 68 LEU A N 1
ATOM 543 C CA . LEU A 1 68 ? 1.363 -4.287 -5.800 1.00 81.00 68 LEU A CA 1
ATOM 544 C C . LEU A 1 68 ? 0.862 -4.808 -7.149 1.00 81.00 68 LEU A C 1
ATOM 546 O O . LEU A 1 68 ? 1.664 -5.222 -7.996 1.00 81.00 68 LEU A O 1
ATOM 550 N N . LYS A 1 69 ? -0.454 -4.779 -7.360 1.00 81.19 69 LYS A N 1
ATOM 551 C CA . LYS A 1 69 ? -1.081 -5.194 -8.614 1.00 81.19 69 LYS A CA 1
ATOM 552 C C . LYS A 1 69 ? -0.739 -4.236 -9.757 1.00 81.19 69 LYS A C 1
ATOM 554 O O . LYS A 1 69 ? -0.391 -4.708 -10.838 1.00 81.19 69 LYS A O 1
ATOM 559 N N . GLU A 1 70 ? -0.781 -2.924 -9.524 1.00 82.38 70 GLU A N 1
ATOM 560 C CA . GLU A 1 70 ? -0.353 -1.900 -10.489 1.00 82.38 70 GLU A CA 1
ATOM 561 C C . GLU A 1 70 ? 1.132 -2.022 -10.846 1.00 82.38 70 GLU A C 1
ATOM 563 O O . GLU A 1 70 ? 1.512 -1.836 -12.003 1.00 82.38 70 GLU A O 1
ATOM 568 N N . ALA A 1 71 ? 1.974 -2.384 -9.876 1.00 77.75 71 ALA A N 1
ATOM 569 C CA . ALA A 1 71 ? 3.397 -2.607 -10.108 1.00 77.75 71 ALA A CA 1
ATOM 570 C C . ALA A 1 71 ? 3.692 -3.866 -10.948 1.00 77.75 71 ALA A C 1
ATOM 572 O O . ALA A 1 71 ? 4.805 -4.014 -11.447 1.00 77.75 71 ALA A O 1
ATOM 573 N N . GLY A 1 72 ? 2.713 -4.758 -11.142 1.00 76.62 72 GLY A N 1
ATOM 574 C CA . GLY A 1 72 ? 2.866 -5.973 -11.946 1.00 76.62 72 GLY A CA 1
ATOM 575 C C . GLY A 1 72 ? 3.434 -7.166 -11.177 1.00 76.62 72 GLY A C 1
ATOM 576 O O . GLY A 1 72 ? 3.963 -8.098 -11.787 1.00 76.62 72 GLY A O 1
ATOM 577 N N . THR A 1 73 ? 3.330 -7.164 -9.844 1.00 77.25 73 THR A N 1
ATOM 578 C CA . THR A 1 73 ? 3.763 -8.307 -9.029 1.00 77.25 73 THR A CA 1
ATOM 579 C C . THR A 1 73 ? 2.990 -9.570 -9.407 1.00 77.25 73 THR A C 1
ATOM 581 O O . THR A 1 73 ? 1.761 -9.599 -9.451 1.00 77.25 73 THR A O 1
ATOM 584 N N . ARG A 1 74 ? 3.729 -10.646 -9.694 1.00 70.81 74 ARG A N 1
ATOM 585 C CA . ARG A 1 74 ? 3.148 -11.953 -10.047 1.00 70.81 74 ARG A CA 1
ATOM 586 C C . ARG A 1 74 ? 2.925 -12.834 -8.817 1.00 70.81 74 ARG A C 1
ATOM 588 O O . ARG A 1 74 ? 2.015 -13.655 -8.805 1.00 70.81 74 ARG A O 1
ATOM 595 N N . HIS A 1 75 ? 3.766 -12.665 -7.798 1.00 73.06 75 HIS A N 1
ATOM 596 C CA . HIS A 1 75 ? 3.786 -13.481 -6.589 1.00 73.06 75 HIS A CA 1
ATOM 597 C C . HIS A 1 75 ? 3.578 -12.580 -5.369 1.00 73.06 75 HIS A C 1
ATOM 599 O O . HIS A 1 75 ? 4.527 -11.992 -4.851 1.00 73.06 75 HIS A O 1
ATOM 605 N N . VAL A 1 76 ? 2.322 -12.478 -4.928 1.00 76.25 76 VAL A N 1
ATOM 606 C CA . VAL A 1 76 ? 1.937 -11.783 -3.694 1.00 76.25 76 VAL A CA 1
ATOM 607 C C . VAL A 1 76 ? 1.347 -12.798 -2.728 1.00 76.25 76 VAL A C 1
ATOM 609 O O . VAL A 1 76 ? 0.329 -13.425 -3.021 1.00 76.25 76 VAL A O 1
ATOM 612 N N . SER A 1 77 ? 1.974 -12.937 -1.567 1.00 76.00 77 SER A N 1
ATOM 613 C CA . SER A 1 77 ? 1.455 -13.725 -0.451 1.00 76.00 77 SER A CA 1
ATOM 614 C C . SER A 1 77 ? 0.983 -12.783 0.642 1.00 76.00 77 SER A C 1
ATOM 616 O O . SER A 1 77 ? 1.743 -11.934 1.094 1.00 76.00 77 SER A O 1
ATOM 618 N N . ILE A 1 78 ? -0.257 -12.940 1.093 1.00 75.12 78 ILE A N 1
ATOM 619 C CA . ILE A 1 78 ? -0.788 -12.178 2.223 1.00 75.12 78 ILE A CA 1
ATOM 620 C C . ILE A 1 78 ? -0.714 -13.065 3.466 1.00 75.12 78 ILE A C 1
ATOM 622 O O . ILE A 1 78 ? -1.250 -14.170 3.482 1.00 75.12 78 ILE A O 1
ATOM 626 N N . ALA A 1 79 ? -0.058 -12.573 4.509 1.00 71.50 79 ALA A N 1
ATOM 627 C CA . ALA A 1 79 ? 0.015 -13.194 5.820 1.00 71.50 79 ALA A CA 1
ATOM 628 C C . ALA A 1 79 ? -0.563 -12.220 6.853 1.00 71.50 79 ALA A C 1
ATOM 630 O O . ALA A 1 79 ? 0.152 -11.394 7.411 1.00 71.50 79 ALA A O 1
ATOM 631 N N . THR A 1 80 ? -1.871 -12.285 7.095 1.00 67.25 80 THR A N 1
ATOM 632 C CA . THR A 1 80 ? -2.500 -11.579 8.219 1.00 67.25 80 THR A CA 1
ATOM 633 C C . THR A 1 80 ? -2.654 -12.536 9.397 1.00 67.25 80 THR A C 1
ATOM 635 O O . THR A 1 80 ? -3.001 -13.705 9.227 1.00 67.25 80 THR A O 1
ATOM 638 N N . GLU A 1 81 ? -2.447 -12.058 10.624 1.00 63.62 81 GLU A N 1
ATOM 639 C CA . GLU A 1 81 ? -2.649 -12.855 11.850 1.00 63.62 81 GLU A CA 1
ATOM 640 C C . GLU A 1 81 ? -4.139 -13.102 12.192 1.00 63.62 81 GLU A C 1
ATOM 642 O O . GLU A 1 81 ? -4.515 -13.268 13.359 1.00 63.62 81 GLU A O 1
ATOM 647 N N . THR A 1 82 ? -5.029 -13.096 11.194 1.00 53.00 82 THR A N 1
ATOM 648 C CA . THR A 1 82 ? -6.490 -13.187 11.388 1.00 53.00 82 THR A CA 1
ATOM 649 C C . THR A 1 82 ? -7.168 -14.311 10.602 1.00 53.00 82 THR A C 1
ATOM 651 O O . THR A 1 82 ? -8.383 -14.289 10.442 1.00 53.00 82 THR A O 1
ATOM 654 N N . GLY A 1 83 ? -6.435 -15.327 10.141 1.00 42.09 83 GLY A N 1
ATOM 655 C CA . GLY A 1 83 ? -7.060 -16.406 9.369 1.00 42.09 83 GLY A CA 1
ATOM 656 C C . GLY A 1 83 ? -6.262 -17.698 9.278 1.00 42.09 83 GLY A C 1
ATOM 657 O O . GLY A 1 83 ? -6.138 -18.251 8.192 1.00 42.09 83 GLY A O 1
ATOM 658 N N . GLY A 1 84 ? -5.718 -18.177 10.397 1.00 31.97 84 GLY A N 1
ATOM 659 C CA . GLY A 1 84 ? -5.480 -19.612 10.545 1.00 31.97 84 GLY A CA 1
ATOM 660 C C . GLY A 1 84 ? -6.815 -20.268 10.885 1.00 31.97 84 GLY A C 1
ATOM 661 O O . GLY A 1 84 ? -7.364 -19.979 11.948 1.00 31.97 84 GLY A O 1
ATOM 662 N N . VAL A 1 85 ? -7.359 -21.049 9.950 1.00 39.91 85 VAL A N 1
ATOM 663 C CA . VAL A 1 85 ? -8.472 -21.980 10.204 1.00 39.91 85 VAL A CA 1
ATOM 664 C C . VAL A 1 85 ? -8.077 -23.059 11.205 1.00 39.91 85 VAL A C 1
ATOM 666 O O . VAL A 1 85 ? -6.871 -23.393 11.263 1.00 39.91 85 VAL A O 1
#

Nearest PDB structures (foldseek):
  8pek-assembly1_B  TM=7.948E-01  e=1.699E-06  Serratia marcescens
  8p9r-assembly1_A  TM=8.645E-01  e=9.229E-06  Escherichia coli
  5by4-assembly1_A-2  TM=8.038E-01  e=2.015E-05  Escherichia coli
  7m31-assembly1_A  TM=6.080E-01  e=2.879E-01  Sus scrofa
  4czj-assembly2_B  TM=7.034E-01  e=1.129E+00  Caulobacter vibrioides

Mean predicted aligned error: 8.0 Å

Sequence (85 aa):
AQQDTRPHIVSITVTEDGKVLFDRDEEPTRELTARVKTQLEDDPDTVFVVRGDRKADYQFVVTVFDALKEAGTRHVSIATETGGV